Protein AF-A0A523NXL5-F1 (afdb_monomer)

Secondary structure (DSSP, 8-state):
-----PPPP------SEEEEEEEEEEEEEGGG-TTS-HHHHTT-PEEEEEEEEEEEEEESSSS-EEEEEEEEEEETT--SS-SEEEEEEEEE-

Sequence (93 aa):
MIVLCSLPPTARADSPLSLVIENQTYIYNRERAKEVDLSLRARGFTLIGNLTKSFFRYRLSDQLRIEAGVLWNFEFGEDDQPDEVDPVIALHW

Nearest PDB structures (foldseek):
  5nxn-assembly1_C  TM=4.772E-01  e=3.791E-01  Providencia stuartii
  7ahi-assembly1_5P  TM=4.437E-01  e=3.384E+00  Salmonella enterica subsp. enterica serovar Typhimurium str. LT2
  7ah9-assembly1_5F  TM=4.425E-01  e=3.786E+00  Salmonella enterica subsp. enterica serovar Typhimurium str. LT2
  7ah9-assembly1_5J  TM=4.412E-01  e=5.932E+00  Salmonella enterica subsp. enterica serovar Typhimurium str. LT2
  7ah9-assembly1_5C  TM=4.348E-01  e=8.307E+00  Salmonella enterica subsp. enterica serovar Typhimurium str. LT2

Radius of gyration: 23.11 Å; Cα contacts (8 Å, |Δi|>4): 159; chains: 1; bounding box: 66×46×46 Å

Mean predicted aligned error: 13.09 Å

Solvent-accessible surface area (backbone atoms only — not comparable to full-atom values): 5727 Å² total; per-residue (Å²): 137,87,83,80,81,78,75,77,80,82,85,75,78,82,65,51,61,43,84,46,78,50,77,47,77,49,78,46,65,49,71,78,48,94,82,63,59,73,80,54,55,79,68,69,55,71,48,44,30,36,42,37,37,43,30,41,35,38,51,81,48,100,59,36,35,40,35,44,35,37,37,37,32,30,52,69,90,45,88,88,55,67,78,43,79,43,82,42,77,48,81,46,113

pLDDT: mean 74.78, std 16.52, range [42.62, 94.31]

Structure (mmCIF, N/CA/C/O backbone):
data_AF-A0A523NXL5-F1
#
_entry.id   AF-A0A523NXL5-F1
#
loop_
_atom_site.group_PDB
_atom_site.id
_atom_site.type_symbol
_atom_site.label_atom_id
_atom_site.label_alt_id
_atom_site.label_comp_id
_atom_site.label_asym_id
_atom_site.label_entity_id
_atom_site.label_seq_id
_atom_site.pdbx_PDB_ins_code
_atom_site.Cartn_x
_atom_site.Cartn_y
_atom_site.Cartn_z
_atom_site.occupancy
_atom_site.B_iso_or_equiv
_atom_site.auth_seq_id
_atom_site.auth_comp_id
_atom_site.auth_asym_id
_atom_site.auth_atom_id
_atom_site.pdbx_PDB_model_num
ATOM 1 N N . MET A 1 1 ? -41.246 38.999 22.896 1.00 42.62 1 MET A N 1
ATOM 2 C CA . MET A 1 1 ? -40.167 38.136 23.420 1.00 42.62 1 MET A CA 1
ATOM 3 C C . MET A 1 1 ? -39.966 37.016 22.412 1.00 42.62 1 MET A C 1
ATOM 5 O O . MET A 1 1 ? -40.846 36.177 22.293 1.00 42.62 1 MET A O 1
ATOM 9 N N . ILE A 1 2 ? -38.915 37.082 21.592 1.00 43.19 2 ILE A N 1
ATOM 10 C CA . ILE A 1 2 ? -38.634 36.070 20.561 1.00 43.19 2 ILE A CA 1
ATOM 11 C C . ILE A 1 2 ? -37.669 35.060 21.180 1.00 43.19 2 ILE A C 1
ATOM 13 O O . ILE A 1 2 ? -36.573 35.431 21.590 1.00 43.19 2 ILE A O 1
ATOM 17 N N . VAL A 1 3 ? -38.102 33.806 21.290 1.00 44.38 3 VAL A N 1
ATOM 18 C CA . VAL A 1 3 ? -37.268 32.690 21.744 1.00 44.38 3 VAL A CA 1
ATOM 19 C C . VAL A 1 3 ? -36.556 32.135 20.512 1.00 44.38 3 VAL A C 1
ATOM 21 O O . VAL A 1 3 ? -37.192 31.525 19.657 1.00 44.38 3 VAL A O 1
ATOM 24 N N . LEU A 1 4 ? -35.250 32.386 20.388 1.00 49.53 4 LEU A N 1
ATOM 25 C CA . LEU A 1 4 ? -34.418 31.700 19.401 1.00 49.53 4 LEU A CA 1
ATOM 26 C C . LEU A 1 4 ? -34.160 30.270 19.891 1.00 49.53 4 LE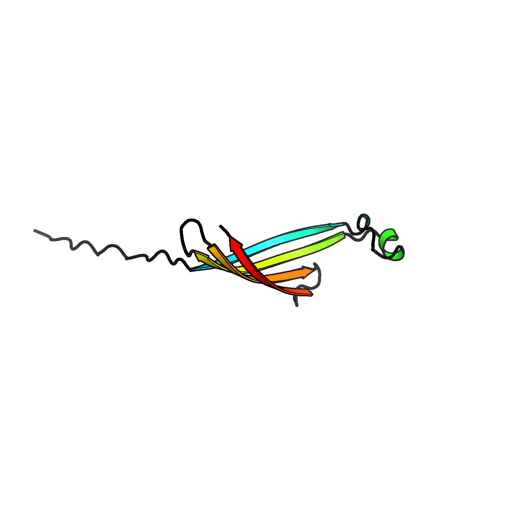U A C 1
ATOM 28 O O . LEU A 1 4 ? -33.422 30.063 20.852 1.00 49.53 4 LEU A O 1
ATOM 32 N N . CYS A 1 5 ? -34.748 29.281 19.220 1.00 52.78 5 CYS A N 1
ATOM 33 C CA . CYS A 1 5 ? -34.329 27.890 19.354 1.00 52.78 5 CYS A CA 1
ATOM 34 C C . CYS A 1 5 ? -32.940 27.736 18.721 1.00 52.78 5 CYS A C 1
ATOM 36 O O . CYS A 1 5 ? -32.805 27.782 17.498 1.00 52.78 5 CYS A O 1
ATOM 38 N N . SER A 1 6 ? -31.901 27.561 19.539 1.00 61.91 6 SER A N 1
ATOM 39 C CA . SER A 1 6 ? -30.596 27.125 19.046 1.00 61.91 6 SER A CA 1
ATOM 40 C C . SER A 1 6 ? -30.728 25.704 18.502 1.00 61.91 6 SER A C 1
ATOM 42 O O . SER A 1 6 ? -31.124 24.795 19.234 1.00 61.91 6 SER A O 1
ATOM 44 N N . LEU A 1 7 ? -30.408 25.522 17.220 1.00 62.81 7 LEU A N 1
ATOM 45 C CA . LEU A 1 7 ? -30.267 24.201 16.610 1.00 62.81 7 LEU A CA 1
ATOM 46 C C . LEU A 1 7 ? -29.247 23.389 17.427 1.00 62.81 7 LEU A C 1
ATOM 48 O O . LEU A 1 7 ? -28.204 23.941 17.794 1.00 62.81 7 LEU A O 1
ATOM 52 N N . PRO A 1 8 ? -29.526 22.112 17.744 1.00 64.38 8 PRO A N 1
ATOM 53 C CA . PRO A 1 8 ? -28.558 21.282 18.439 1.00 64.38 8 PRO A CA 1
ATOM 54 C C . PRO A 1 8 ? -27.274 21.184 17.600 1.00 64.38 8 PRO A C 1
ATOM 56 O O . PRO A 1 8 ? -27.355 21.126 16.368 1.00 64.38 8 PRO A O 1
ATOM 59 N N . PRO A 1 9 ? -26.088 21.177 18.234 1.00 64.50 9 PRO A N 1
ATOM 60 C CA . PRO A 1 9 ? -24.839 20.982 17.516 1.00 64.50 9 PRO A CA 1
ATOM 61 C C . PRO A 1 9 ? -24.911 19.655 16.759 1.00 64.50 9 PRO A C 1
ATOM 63 O O . PRO A 1 9 ? -25.275 18.623 17.323 1.00 64.50 9 PRO A O 1
ATOM 66 N N . THR A 1 10 ? -24.588 19.682 15.467 1.00 62.97 10 THR A N 1
ATOM 67 C CA . THR A 1 10 ? -24.441 18.475 14.651 1.00 62.97 10 THR A CA 1
ATOM 68 C C . THR A 1 10 ? -23.452 17.538 15.337 1.00 62.97 10 THR A C 1
ATOM 70 O O . THR A 1 10 ? -22.267 17.858 15.436 1.00 62.97 10 THR A O 1
ATOM 73 N N . ALA A 1 11 ? -23.935 16.397 15.829 1.00 62.25 11 ALA A N 1
ATOM 74 C CA . ALA A 1 11 ? -23.090 15.365 16.407 1.00 62.25 11 ALA A CA 1
ATOM 75 C C . ALA A 1 11 ? -22.220 14.765 15.293 1.00 62.25 11 ALA A C 1
ATOM 77 O O . ALA A 1 11 ? -22.683 13.967 14.480 1.00 62.25 11 ALA A O 1
ATOM 78 N N . ARG A 1 12 ? -20.958 15.195 15.223 1.00 56.84 12 ARG A N 1
ATOM 79 C CA . ARG A 1 12 ? -19.943 14.593 14.360 1.00 56.84 12 ARG A CA 1
ATOM 80 C C . ARG A 1 12 ? -19.297 13.463 15.152 1.00 56.84 12 ARG A C 1
ATOM 82 O O . ARG A 1 12 ? -18.582 13.722 16.113 1.00 56.84 12 ARG A O 1
ATOM 89 N N . ALA A 1 13 ? -19.576 12.220 14.780 1.00 55.38 13 ALA A N 1
ATOM 90 C CA . ALA A 1 13 ? -18.785 11.101 15.267 1.00 55.38 13 ALA A CA 1
ATOM 91 C C . ALA A 1 13 ? -17.453 11.116 14.507 1.00 55.38 13 ALA A C 1
ATOM 93 O O . ALA A 1 13 ? -17.440 10.939 13.286 1.00 55.38 13 ALA A O 1
ATOM 94 N N . ASP A 1 14 ? -16.344 11.357 15.206 1.00 67.44 14 ASP A N 1
ATOM 95 C CA . ASP A 1 14 ? -15.020 11.102 14.646 1.00 67.44 14 ASP A CA 1
ATOM 96 C C . ASP A 1 14 ? -14.898 9.591 14.431 1.00 67.44 14 ASP A C 1
ATOM 98 O O . ASP A 1 14 ? -14.737 8.813 15.371 1.00 67.44 14 ASP A O 1
ATOM 102 N N . SER A 1 15 ? -15.067 9.160 13.181 1.00 72.88 15 SER A N 1
ATOM 103 C CA . SER A 1 15 ? -14.941 7.751 12.825 1.00 72.88 15 SER A CA 1
ATOM 104 C C . SER A 1 15 ? -13.505 7.288 13.101 1.00 72.88 15 SER A C 1
ATOM 106 O O . SER A 1 15 ? -12.565 7.894 12.578 1.00 72.88 15 SER A O 1
ATOM 108 N N . PRO A 1 16 ? -13.299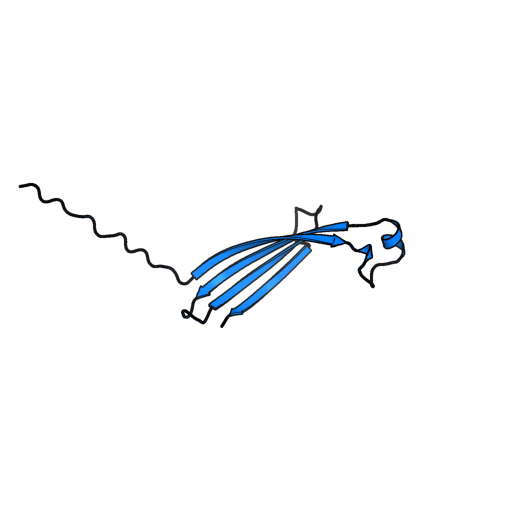 6.191 13.855 1.00 82.69 16 PRO A N 1
ATOM 109 C CA . PRO A 1 16 ? -11.979 5.579 14.002 1.00 82.69 16 PRO A CA 1
ATOM 110 C C . PRO A 1 16 ? -11.479 4.955 12.691 1.00 82.69 16 PRO A C 1
ATOM 112 O O . PRO A 1 16 ? -10.304 4.601 12.602 1.00 82.69 16 PRO A O 1
ATOM 115 N N . LEU A 1 17 ? -12.360 4.815 11.692 1.00 89.06 17 LEU A N 1
ATOM 116 C CA . LEU A 1 17 ? -12.070 4.306 10.359 1.00 89.06 17 LEU A CA 1
ATOM 117 C C . LEU A 1 17 ? -11.919 5.455 9.354 1.00 89.06 17 LEU A C 1
ATOM 119 O O . LEU A 1 17 ? -12.830 6.273 9.201 1.00 89.06 17 LEU A O 1
ATOM 123 N N . SER A 1 18 ? -10.812 5.459 8.617 1.00 92.31 18 SER A N 1
ATOM 124 C CA . SER A 1 18 ? -10.537 6.402 7.527 1.00 92.31 18 SER A CA 1
ATOM 125 C C . SER A 1 18 ? -9.987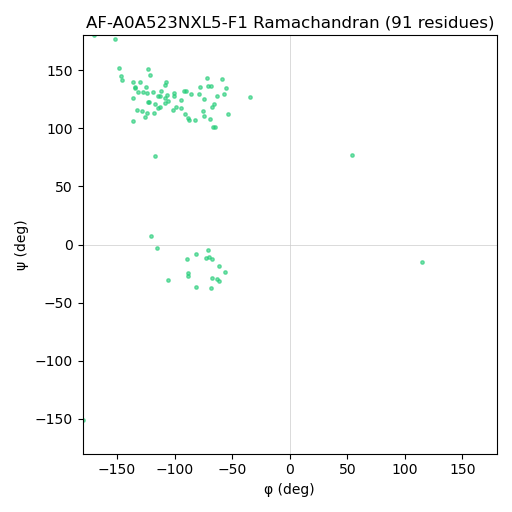 5.677 6.301 1.00 92.31 18 SER A C 1
ATOM 127 O O . SER A 1 18 ? -9.087 4.850 6.445 1.00 92.31 18 SER A O 1
ATOM 129 N N . LEU A 1 19 ? -10.478 6.014 5.107 1.00 92.06 19 LEU A N 1
ATOM 130 C CA . LEU A 1 19 ? -9.824 5.655 3.846 1.00 92.06 19 LEU A CA 1
ATOM 131 C C . LEU A 1 19 ? -8.651 6.613 3.600 1.00 92.06 19 LEU A C 1
ATOM 133 O O . LEU A 1 19 ? -8.826 7.829 3.669 1.00 92.06 19 LEU A O 1
ATOM 137 N N . VAL A 1 20 ? -7.473 6.066 3.314 1.00 92.25 20 VAL A N 1
ATOM 138 C CA . VAL A 1 20 ? -6.246 6.815 3.033 1.00 92.25 20 VAL A CA 1
ATOM 139 C C . VAL A 1 20 ? -5.694 6.379 1.679 1.00 92.25 20 VAL A C 1
ATOM 141 O O . VAL A 1 20 ? -5.643 5.185 1.377 1.00 92.25 20 VAL A O 1
ATOM 144 N N . ILE A 1 21 ? -5.286 7.357 0.871 1.00 92.88 21 ILE A N 1
ATOM 145 C CA . ILE A 1 21 ? -4.608 7.147 -0.408 1.00 92.88 21 ILE A CA 1
ATOM 146 C C . ILE A 1 21 ? -3.292 7.918 -0.344 1.00 92.88 21 ILE A C 1
ATOM 148 O O . ILE A 1 21 ? -3.290 9.144 -0.254 1.00 92.88 21 ILE A O 1
ATOM 152 N N . GLU A 1 22 ? -2.185 7.190 -0.351 1.00 91.88 22 GLU A N 1
ATOM 153 C CA . GLU A 1 22 ? -0.828 7.730 -0.400 1.00 91.88 22 GLU A CA 1
ATOM 154 C C . GLU A 1 22 ? -0.249 7.448 -1.787 1.00 91.88 22 GLU A C 1
ATOM 156 O O . GLU A 1 22 ? -0.436 6.360 -2.327 1.00 91.88 22 GLU A O 1
ATOM 161 N N . ASN A 1 23 ? 0.435 8.420 -2.383 1.00 90.06 23 ASN A N 1
ATOM 162 C CA . ASN A 1 23 ? 1.081 8.264 -3.681 1.00 90.06 23 ASN A CA 1
ATOM 163 C C . ASN A 1 23 ? 2.515 8.787 -3.595 1.00 90.06 23 ASN A C 1
ATOM 165 O O . ASN A 1 23 ? 2.755 9.875 -3.067 1.00 90.06 23 ASN A O 1
ATOM 169 N N . GLN A 1 24 ? 3.458 7.989 -4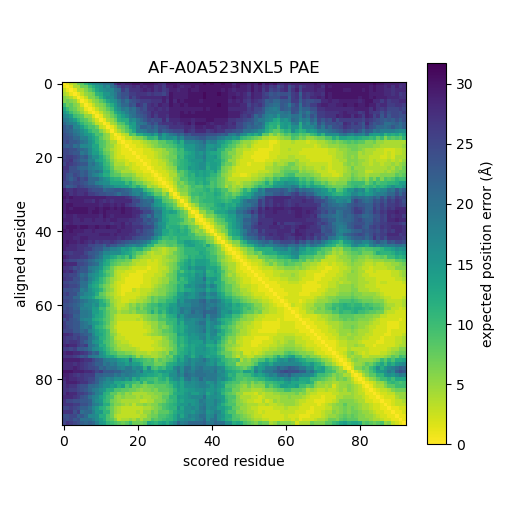.084 1.00 87.75 24 GLN A N 1
ATOM 170 C CA . GLN A 1 24 ? 4.874 8.304 -4.095 1.00 87.75 24 GLN A CA 1
ATOM 171 C C . GLN A 1 24 ? 5.455 8.008 -5.477 1.00 87.75 24 GLN A C 1
ATOM 173 O O . GLN A 1 24 ? 5.535 6.856 -5.900 1.00 87.75 24 GLN A O 1
ATOM 178 N N . THR A 1 25 ? 5.924 9.050 -6.155 1.00 86.94 25 THR A N 1
ATOM 179 C CA . THR A 1 25 ? 6.713 8.914 -7.383 1.00 86.94 25 THR A CA 1
ATOM 180 C C . THR A 1 25 ? 8.148 8.527 -7.038 1.00 86.94 25 THR A C 1
ATOM 182 O O . THR A 1 25 ? 8.754 9.105 -6.129 1.00 86.94 25 THR A O 1
ATOM 185 N N . TYR A 1 26 ? 8.717 7.571 -7.768 1.00 80.62 26 TYR A N 1
ATOM 186 C CA . TYR A 1 26 ? 10.108 7.160 -7.615 1.00 80.62 26 TYR A CA 1
ATOM 187 C C . TYR A 1 26 ? 10.884 7.286 -8.926 1.00 80.62 26 TYR A C 1
ATOM 189 O O . TYR A 1 26 ? 10.341 7.181 -10.024 1.00 80.62 26 TYR A O 1
ATOM 197 N N . ILE A 1 27 ? 12.189 7.520 -8.784 1.00 80.12 27 ILE A N 1
ATOM 198 C CA . ILE A 1 27 ? 13.155 7.560 -9.881 1.00 80.12 27 ILE A CA 1
ATOM 199 C C . ILE A 1 27 ? 14.287 6.615 -9.491 1.00 80.12 27 ILE A C 1
ATOM 201 O O . ILE A 1 27 ? 14.991 6.846 -8.506 1.00 80.12 27 ILE A O 1
ATOM 205 N N . TYR A 1 28 ? 14.451 5.536 -10.247 1.00 68.31 28 TYR A N 1
ATOM 206 C CA . TYR A 1 28 ? 15.437 4.500 -9.992 1.00 68.31 28 TYR A CA 1
ATOM 207 C C . TYR A 1 28 ? 16.432 4.405 -11.148 1.00 68.31 28 TYR A C 1
ATOM 209 O O . TYR A 1 28 ? 16.102 4.002 -12.264 1.00 68.31 28 TYR A O 1
ATOM 217 N N . ASN A 1 29 ? 17.690 4.757 -10.877 1.00 66.62 29 ASN A N 1
ATOM 218 C CA . ASN A 1 29 ? 18.765 4.594 -11.848 1.00 66.62 29 ASN A CA 1
ATOM 219 C C . ASN A 1 29 ? 19.279 3.141 -11.817 1.00 66.62 29 ASN A C 1
ATOM 221 O O . ASN A 1 29 ? 19.974 2.734 -10.878 1.00 66.62 29 ASN A O 1
ATOM 225 N N . ARG A 1 30 ? 18.947 2.363 -12.858 1.00 58.78 30 ARG A N 1
ATOM 226 C CA . ARG A 1 30 ? 19.307 0.940 -12.966 1.00 58.78 30 ARG A CA 1
ATOM 227 C C . ARG A 1 30 ? 20.792 0.696 -13.259 1.00 58.78 30 ARG A C 1
ATOM 229 O O . ARG A 1 30 ? 21.249 -0.429 -13.077 1.00 58.78 30 ARG A O 1
ATOM 236 N N . GLU A 1 31 ? 21.585 1.709 -13.618 1.00 53.56 31 GLU A N 1
ATOM 237 C CA . GLU A 1 31 ? 23.031 1.533 -13.848 1.00 53.56 31 GLU A CA 1
ATOM 238 C C . GLU A 1 31 ? 23.780 1.105 -12.576 1.00 53.56 31 GLU A C 1
ATOM 240 O O . GLU A 1 31 ? 24.773 0.376 -12.642 1.00 53.56 31 GLU A O 1
ATOM 245 N N . ARG A 1 32 ? 23.283 1.518 -11.402 1.00 52.97 32 ARG A N 1
ATOM 246 C CA . ARG A 1 32 ? 23.917 1.238 -10.105 1.00 52.97 32 ARG A CA 1
ATOM 247 C C . ARG A 1 32 ? 23.452 -0.076 -9.465 1.00 52.97 32 ARG A C 1
ATOM 249 O O . ARG A 1 32 ? 24.086 -0.544 -8.517 1.00 52.97 32 ARG A O 1
ATOM 256 N N . ALA A 1 33 ? 22.381 -0.687 -9.972 1.00 52.44 33 ALA A N 1
ATOM 257 C CA . ALA A 1 33 ? 21.895 -1.976 -9.496 1.00 52.44 33 ALA A CA 1
ATOM 258 C C . ALA A 1 33 ? 22.824 -3.091 -10.005 1.00 52.44 33 ALA A C 1
ATOM 260 O O . ALA A 1 33 ? 23.128 -3.188 -11.198 1.00 52.44 33 ALA A O 1
ATOM 261 N N . LYS A 1 34 ? 23.349 -3.917 -9.094 1.00 50.62 34 LYS A N 1
ATOM 262 C CA . LYS A 1 34 ? 24.415 -4.888 -9.399 1.00 50.62 34 LYS A CA 1
ATOM 263 C C . LYS A 1 34 ? 23.973 -6.077 -10.271 1.00 50.62 34 LYS A C 1
ATOM 265 O O . LYS A 1 34 ? 24.846 -6.825 -10.694 1.00 50.62 34 LYS A O 1
ATOM 270 N N . GLU A 1 35 ? 22.686 -6.197 -10.591 1.00 52.44 35 GLU A N 1
ATOM 271 C CA . GLU A 1 35 ? 22.080 -7.414 -11.161 1.00 52.44 35 GLU A CA 1
ATOM 272 C C . GLU A 1 35 ? 21.421 -7.228 -12.538 1.00 52.44 35 GLU A C 1
ATOM 274 O O . GLU A 1 35 ? 20.795 -8.151 -13.048 1.00 52.44 35 GLU A O 1
ATOM 279 N N . VAL A 1 36 ? 21.569 -6.064 -13.180 1.00 49.09 36 VAL A N 1
ATOM 280 C CA . VAL A 1 36 ? 21.015 -5.844 -14.526 1.00 49.09 36 VAL A CA 1
ATOM 281 C C . VAL A 1 36 ? 22.033 -6.245 -15.595 1.00 49.09 36 VAL A C 1
ATOM 283 O O . VAL A 1 36 ? 23.198 -5.841 -15.536 1.00 49.09 36 VAL A O 1
ATOM 286 N N . ASP A 1 37 ? 21.553 -7.027 -16.566 1.00 50.34 37 ASP A N 1
ATOM 287 C CA . ASP 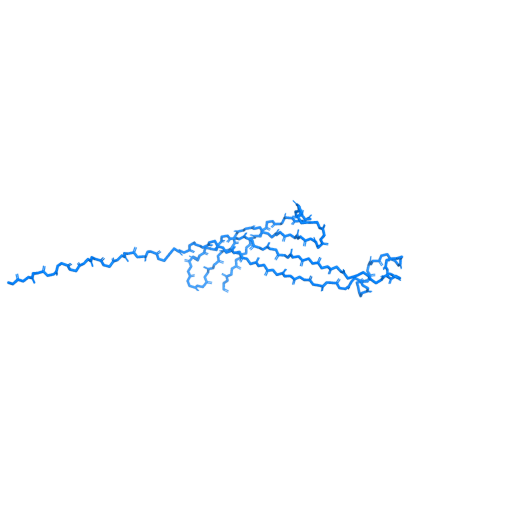A 1 37 ? 22.222 -7.438 -17.802 1.00 50.34 37 ASP A CA 1
ATO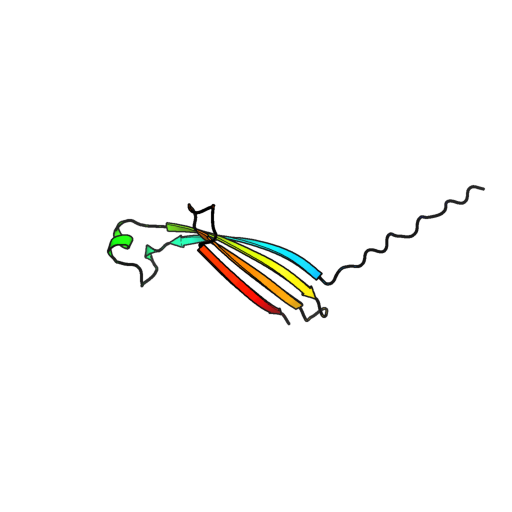M 288 C C . ASP A 1 37 ? 23.144 -6.331 -18.357 1.00 50.34 37 ASP A C 1
ATOM 290 O O . ASP A 1 37 ? 22.743 -5.176 -18.546 1.00 50.34 37 ASP A O 1
ATOM 294 N N . LEU A 1 38 ? 24.410 -6.684 -18.605 1.00 53.72 38 LEU A N 1
ATOM 295 C CA . LEU A 1 38 ? 25.460 -5.772 -19.075 1.00 53.72 38 LEU A CA 1
ATOM 296 C C . LEU A 1 38 ? 25.082 -5.061 -20.387 1.00 53.72 38 LEU A C 1
ATOM 298 O O . LEU A 1 38 ? 25.580 -3.965 -20.647 1.00 53.72 38 LEU A O 1
ATOM 302 N N . SER A 1 39 ? 24.181 -5.642 -21.183 1.00 50.75 39 SER A N 1
ATOM 303 C CA . SER A 1 39 ? 23.663 -5.044 -22.420 1.00 50.75 39 SER A CA 1
ATOM 304 C C . SER A 1 39 ? 22.788 -3.800 -22.189 1.00 50.75 39 SER A C 1
ATOM 306 O O . SER A 1 39 ? 22.779 -2.894 -23.026 1.00 50.75 39 SER A O 1
ATOM 308 N N . LEU A 1 40 ? 22.108 -3.701 -21.040 1.00 47.50 40 LEU A N 1
ATOM 309 C CA . LEU A 1 40 ? 21.248 -2.566 -20.675 1.00 47.50 40 LEU A CA 1
ATOM 310 C C . LEU A 1 40 ? 22.020 -1.445 -19.968 1.00 47.50 40 LEU A C 1
ATOM 312 O O . LEU A 1 40 ? 21.655 -0.275 -20.095 1.00 47.50 40 LEU A O 1
ATOM 316 N N . ARG A 1 41 ? 23.127 -1.769 -19.285 1.00 49.84 41 ARG A N 1
ATOM 317 C CA . ARG A 1 41 ? 24.030 -0.762 -18.694 1.00 49.84 41 ARG A CA 1
ATOM 318 C C . ARG A 1 41 ? 24.662 0.158 -19.736 1.00 49.84 41 ARG A C 1
ATOM 320 O O . ARG A 1 41 ? 24.905 1.318 -19.443 1.00 49.84 41 ARG A O 1
ATOM 327 N N . ALA A 1 42 ? 24.898 -0.333 -20.952 1.00 50.28 42 ALA A N 1
ATOM 328 C CA . ALA A 1 42 ? 25.509 0.458 -22.022 1.00 50.28 42 ALA A CA 1
ATOM 329 C C . ALA A 1 42 ? 24.593 1.565 -22.586 1.00 50.28 42 ALA A C 1
ATOM 331 O O . ALA A 1 42 ? 25.054 2.393 -23.369 1.00 50.28 42 ALA A O 1
ATOM 332 N N . ARG A 1 43 ? 23.301 1.574 -22.227 1.00 53.62 43 ARG A N 1
ATOM 333 C CA . ARG A 1 43 ? 22.290 2.483 -22.791 1.00 53.62 43 ARG A CA 1
ATOM 334 C C . ARG A 1 43 ? 21.698 3.481 -21.793 1.00 53.62 43 ARG A C 1
ATOM 336 O O . ARG A 1 43 ? 20.908 4.312 -22.221 1.00 53.62 43 ARG A O 1
ATOM 343 N N . GLY A 1 44 ? 22.082 3.421 -20.516 1.00 53.62 44 GLY A N 1
ATOM 344 C CA . GLY A 1 44 ? 21.632 4.353 -19.480 1.00 53.62 44 GLY A CA 1
ATOM 345 C C . GLY A 1 44 ? 20.117 4.460 -19.364 1.00 53.62 44 GLY A C 1
ATOM 346 O O . GLY A 1 44 ? 19.509 5.429 -19.809 1.00 53.62 44 GLY A O 1
ATOM 347 N N . PHE A 1 45 ? 19.492 3.463 -18.739 1.00 59.44 45 PHE A N 1
ATOM 348 C CA . PHE A 1 45 ? 18.052 3.478 -18.498 1.00 59.44 45 PHE A CA 1
ATOM 349 C C . PHE A 1 45 ? 17.740 3.924 -17.066 1.00 59.44 45 PHE A C 1
ATOM 351 O O . PHE A 1 45 ? 18.126 3.280 -16.086 1.00 59.44 45 PHE A O 1
ATOM 358 N N . THR A 1 46 ? 17.019 5.040 -16.956 1.00 63.56 46 THR A N 1
ATOM 359 C CA . THR A 1 46 ? 16.381 5.484 -15.713 1.00 63.56 46 THR A CA 1
ATOM 360 C C . THR A 1 46 ? 14.948 4.982 -15.720 1.00 63.56 46 THR A C 1
ATOM 362 O O . THR A 1 46 ? 14.213 5.270 -16.659 1.00 63.56 46 THR A O 1
ATOM 365 N N . LEU A 1 47 ? 14.565 4.235 -14.687 1.00 68.44 47 LEU A N 1
ATOM 366 C CA . LEU A 1 47 ? 13.185 3.816 -14.491 1.00 68.44 47 LEU A CA 1
ATOM 367 C C . LEU A 1 47 ? 12.479 4.855 -13.621 1.00 68.44 47 LEU A C 1
ATOM 369 O O . LEU A 1 47 ? 13.018 5.294 -12.605 1.00 68.44 47 LEU A O 1
ATOM 373 N N . ILE A 1 48 ? 11.298 5.274 -14.047 1.00 76.56 48 ILE A N 1
ATOM 374 C CA . ILE A 1 48 ? 10.432 6.202 -13.321 1.00 76.56 48 ILE A CA 1
ATOM 375 C C . ILE A 1 48 ? 9.121 5.456 -13.096 1.00 76.56 48 ILE A C 1
ATOM 377 O O . ILE A 1 48 ? 8.738 4.646 -13.933 1.00 76.56 48 ILE A O 1
ATOM 381 N N . GLY A 1 49 ? 8.450 5.690 -11.978 1.00 83.12 49 GLY A N 1
ATOM 382 C CA . GLY A 1 49 ? 7.166 5.057 -11.700 1.00 83.12 49 GLY A CA 1
ATOM 383 C C . GLY A 1 49 ? 6.476 5.665 -10.490 1.00 83.12 49 GLY A C 1
ATOM 384 O O . GLY A 1 49 ? 6.994 6.588 -9.854 1.00 83.12 49 GLY A O 1
ATOM 385 N N . ASN A 1 50 ? 5.298 5.144 -10.171 1.00 85.56 50 ASN A N 1
ATOM 386 C CA . ASN A 1 50 ? 4.481 5.557 -9.043 1.00 85.56 50 ASN A CA 1
ATOM 387 C C . ASN A 1 50 ? 4.090 4.354 -8.189 1.00 85.56 50 ASN A C 1
ATOM 389 O O . ASN A 1 50 ? 3.548 3.370 -8.681 1.00 85.56 50 ASN A O 1
ATOM 393 N N . LEU A 1 51 ? 4.296 4.486 -6.882 1.00 87.69 51 LEU A N 1
ATOM 394 C CA . LEU A 1 51 ? 3.749 3.590 -5.876 1.00 87.69 51 LEU A CA 1
ATOM 395 C C . LEU A 1 51 ? 2.533 4.264 -5.247 1.00 87.69 51 LEU A C 1
ATOM 397 O O . LEU A 1 51 ? 2.652 5.309 -4.604 1.00 87.69 51 LEU A O 1
ATOM 401 N N . THR A 1 52 ? 1.357 3.676 -5.432 1.00 90.00 52 THR A N 1
ATOM 402 C CA . THR A 1 52 ? 0.116 4.139 -4.807 1.00 90.00 52 THR A CA 1
ATOM 403 C C . THR A 1 52 ? -0.293 3.153 -3.732 1.00 90.00 52 THR A C 1
ATOM 405 O O . THR A 1 52 ? -0.444 1.975 -4.004 1.00 90.00 52 THR A O 1
ATOM 408 N N . LYS A 1 53 ? -0.522 3.607 -2.506 1.00 92.00 53 LYS A N 1
ATOM 409 C CA . LYS A 1 53 ? -1.027 2.776 -1.413 1.00 92.00 53 LYS A CA 1
ATOM 410 C C . LYS A 1 53 ? -2.431 3.237 -1.049 1.00 92.00 53 LYS A C 1
ATOM 412 O O . LYS A 1 53 ? -2.626 4.371 -0.618 1.00 92.00 53 LYS A O 1
ATOM 417 N N . SER A 1 54 ? -3.415 2.360 -1.198 1.00 92.94 54 SER A N 1
ATOM 418 C CA . SER A 1 54 ? -4.809 2.624 -0.829 1.00 92.94 54 SER A CA 1
ATOM 419 C C . SER A 1 54 ? -5.210 1.704 0.312 1.00 92.94 54 SER A C 1
ATOM 421 O O . SER A 1 54 ? -5.191 0.486 0.155 1.00 92.94 54 SER A O 1
ATOM 423 N N . PHE A 1 55 ? -5.558 2.259 1.471 1.00 93.88 55 PHE A N 1
ATOM 424 C CA . PHE A 1 55 ? -5.834 1.455 2.658 1.00 93.88 55 PHE A CA 1
ATOM 425 C C . PHE A 1 55 ? -6.874 2.073 3.581 1.00 93.88 55 PHE A C 1
ATOM 427 O O . PHE A 1 55 ? -7.019 3.290 3.693 1.00 93.88 55 PHE A O 1
ATOM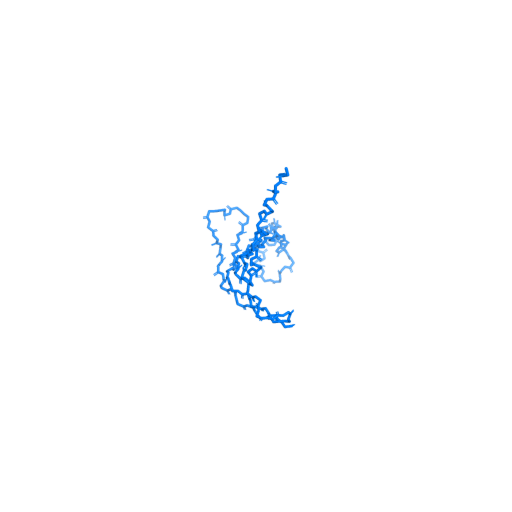 434 N N . PHE A 1 56 ? -7.573 1.202 4.296 1.00 94.25 56 PHE A N 1
ATOM 435 C CA . PHE A 1 56 ? -8.362 1.580 5.450 1.00 94.25 56 PHE A CA 1
ATOM 436 C C . PHE A 1 56 ? -7.474 1.598 6.682 1.00 94.25 56 PHE A C 1
ATOM 438 O O . PHE A 1 56 ? -6.758 0.643 6.979 1.00 94.25 56 PHE A O 1
ATOM 445 N N . ARG A 1 57 ? -7.545 2.698 7.416 1.00 93.50 57 ARG A N 1
ATOM 446 C CA . ARG A 1 57 ? -6.873 2.895 8.690 1.00 93.50 57 ARG A CA 1
ATOM 447 C C . ARG A 1 57 ? -7.919 2.862 9.790 1.00 93.50 57 ARG A C 1
ATOM 449 O O . ARG A 1 57 ? -8.843 3.671 9.769 1.00 93.50 57 ARG A O 1
ATOM 456 N N . TYR A 1 58 ? -7.749 1.950 10.738 1.00 92.06 58 TYR A N 1
ATOM 457 C CA . TYR A 1 58 ? -8.603 1.798 11.906 1.00 92.06 58 TYR A CA 1
ATOM 458 C C . TYR A 1 58 ? -7.806 2.060 13.184 1.00 92.06 58 TYR A C 1
ATOM 460 O O . TYR A 1 58 ? -6.804 1.393 13.455 1.00 92.06 58 TYR A O 1
ATOM 468 N N . ARG A 1 59 ? -8.236 3.047 13.972 1.00 91.12 59 ARG A N 1
ATOM 469 C CA . ARG A 1 59 ? -7.644 3.362 15.277 1.00 91.12 59 ARG A CA 1
ATOM 470 C C . ARG A 1 59 ? -8.376 2.579 16.373 1.00 91.12 59 ARG A C 1
ATOM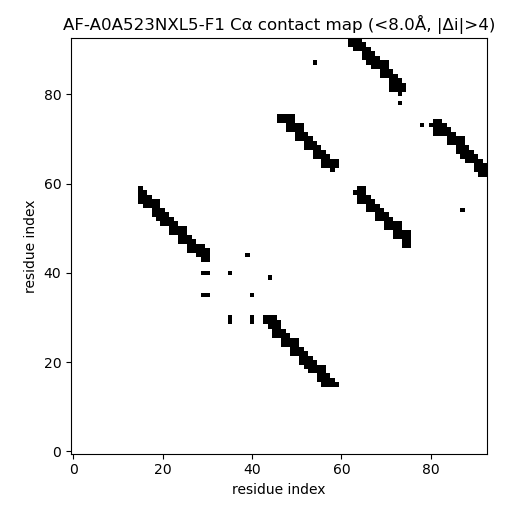 472 O O . ARG A 1 59 ? -9.540 2.857 16.636 1.00 91.12 59 ARG A O 1
ATOM 479 N N . LEU A 1 60 ? -7.698 1.616 17.004 1.00 87.00 60 LEU A N 1
ATOM 480 C CA . LEU A 1 60 ? -8.240 0.855 18.143 1.00 87.00 60 LEU A CA 1
ATOM 481 C C . LEU A 1 60 ? -8.099 1.617 19.461 1.00 87.00 60 LEU A C 1
ATOM 483 O O . LEU A 1 60 ? -8.973 1.534 20.317 1.00 87.00 60 LEU A O 1
ATOM 487 N N . SER A 1 61 ? -6.993 2.341 19.622 1.00 87.94 61 SER A N 1
ATOM 488 C CA . SER A 1 61 ? -6.716 3.222 20.757 1.00 87.94 61 SER A CA 1
ATOM 489 C C . SER A 1 61 ? -5.796 4.359 20.310 1.00 87.94 61 SER A C 1
ATOM 491 O O . SER A 1 61 ? -5.330 4.369 19.171 1.00 87.94 61 SER A O 1
ATOM 493 N N . ASP A 1 62 ? -5.486 5.302 21.197 1.00 86.06 62 ASP A N 1
ATOM 494 C CA . ASP A 1 62 ? -4.550 6.392 20.883 1.00 86.06 62 ASP A CA 1
ATOM 495 C C . ASP A 1 62 ? -3.131 5.900 20.539 1.00 86.06 62 ASP A C 1
ATOM 497 O O . ASP A 1 62 ? -2.372 6.623 19.898 1.00 86.06 62 ASP A O 1
ATOM 501 N N . GLN A 1 63 ? -2.790 4.665 20.921 1.00 88.50 63 GLN A N 1
ATOM 502 C CA . GLN A 1 63 ? -1.491 4.036 20.659 1.00 88.50 63 GLN A CA 1
ATOM 503 C C . GLN A 1 63 ? -1.569 2.965 19.565 1.00 88.50 63 GLN A C 1
ATOM 505 O O . GLN A 1 63 ? -0.613 2.775 18.830 1.00 88.50 63 GLN A O 1
ATOM 510 N N . LEU A 1 64 ? -2.703 2.271 19.416 1.00 88.44 64 LEU A N 1
ATOM 511 C CA . LEU A 1 64 ? -2.819 1.126 18.513 1.00 88.44 64 LEU A CA 1
ATOM 512 C C . LEU A 1 64 ? -3.612 1.461 17.250 1.00 88.44 64 LEU A C 1
ATOM 514 O O . LEU A 1 64 ? -4.797 1.815 17.305 1.00 88.44 64 LEU A O 1
ATOM 518 N N . ARG A 1 65 ? -2.987 1.252 16.091 1.00 92.81 65 ARG A N 1
ATOM 519 C CA . ARG A 1 65 ? -3.602 1.479 14.781 1.00 92.81 65 ARG A CA 1
ATOM 520 C C . ARG A 1 65 ? -3.331 0.328 13.822 1.00 92.81 65 ARG A C 1
ATOM 522 O O . ARG A 1 65 ? -2.195 -0.110 13.671 1.00 92.81 65 ARG A O 1
ATOM 529 N N . ILE A 1 66 ? -4.377 -0.098 13.123 1.00 92.50 66 ILE A N 1
ATOM 530 C CA . ILE A 1 66 ? -4.313 -1.094 12.052 1.00 92.50 66 ILE A CA 1
ATOM 531 C C . ILE A 1 66 ? -4.506 -0.395 10.712 1.00 92.50 66 ILE A C 1
ATOM 533 O O . ILE A 1 66 ? -5.346 0.495 10.575 1.00 92.50 66 ILE A O 1
ATOM 537 N N . GLU A 1 67 ? -3.739 -0.813 9.716 1.00 94.31 67 GLU A N 1
ATOM 538 C CA . GLU A 1 67 ? -3.909 -0.422 8.323 1.00 94.31 67 GLU A CA 1
ATOM 539 C C . GLU A 1 67 ? -4.065 -1.681 7.474 1.00 94.31 67 GLU A C 1
ATOM 541 O O . GLU A 1 67 ? -3.264 -2.604 7.598 1.00 94.31 67 GLU A O 1
ATOM 546 N N . ALA A 1 68 ? -5.092 -1.724 6.629 1.00 93.62 68 ALA A N 1
ATOM 547 C CA . ALA A 1 68 ? -5.346 -2.832 5.716 1.00 93.62 68 ALA A CA 1
ATOM 548 C C . ALA A 1 68 ? -5.726 -2.288 4.339 1.00 93.62 68 ALA A C 1
ATOM 550 O O . ALA A 1 68 ? -6.637 -1.464 4.217 1.00 93.62 68 ALA A O 1
ATOM 551 N N . GLY A 1 69 ? -5.023 -2.726 3.302 1.00 93.62 69 GLY A N 1
ATOM 552 C CA . GLY A 1 69 ? -5.229 -2.221 1.957 1.00 93.62 69 GLY A CA 1
ATOM 553 C C . GLY A 1 69 ? -4.325 -2.869 0.930 1.00 93.62 69 GLY A C 1
ATOM 554 O O . GLY A 1 69 ? -3.939 -4.026 1.075 1.00 93.62 69 GLY A O 1
ATOM 555 N N . VAL A 1 70 ? -4.015 -2.105 -0.108 1.00 93.00 70 VAL A N 1
ATOM 556 C CA . VAL A 1 70 ? -3.289 -2.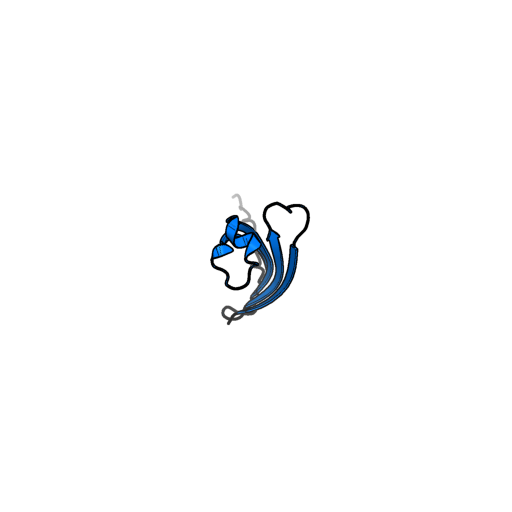562 -1.289 1.00 93.00 70 VAL A CA 1
ATOM 557 C C . VAL A 1 70 ? -2.233 -1.528 -1.672 1.00 93.00 70 VAL A C 1
ATOM 559 O O . VAL A 1 70 ? -2.482 -0.320 -1.592 1.00 93.00 70 VAL A O 1
ATOM 562 N N . LEU A 1 71 ? -1.057 -2.006 -2.062 1.00 91.31 71 LEU A N 1
ATOM 563 C CA . LEU A 1 71 ? -0.012 -1.250 -2.735 1.00 91.31 71 LEU A CA 1
ATOM 564 C C . LEU A 1 71 ? -0.079 -1.562 -4.230 1.00 91.31 71 LEU A C 1
ATOM 566 O O . LEU A 1 71 ? -0.117 -2.720 -4.624 1.00 91.31 71 LEU A O 1
ATOM 570 N N . TRP A 1 72 ? -0.092 -0.518 -5.039 1.00 89.25 72 TRP A N 1
ATOM 571 C CA . TRP A 1 72 ? -0.132 -0.555 -6.490 1.00 89.25 72 TRP A CA 1
ATOM 572 C C . TRP A 1 72 ? 1.182 0.017 -7.011 1.00 89.25 72 TRP A C 1
ATOM 574 O O . TRP A 1 72 ? 1.554 1.130 -6.625 1.00 89.25 72 TRP A O 1
ATOM 584 N N . ASN A 1 73 ? 1.865 -0.711 -7.885 1.00 86.00 73 ASN A N 1
ATOM 585 C CA . ASN A 1 73 ? 3.031 -0.219 -8.607 1.00 86.00 73 ASN A CA 1
ATOM 586 C C . ASN A 1 73 ? 2.659 0.046 -10.067 1.00 86.00 73 ASN A C 1
ATOM 588 O O . ASN A 1 73 ? 2.079 -0.816 -10.721 1.00 86.00 73 ASN A O 1
ATOM 592 N N . PHE A 1 74 ? 2.990 1.241 -10.544 1.00 82.38 74 PHE A N 1
ATOM 593 C CA . PHE A 1 74 ? 2.799 1.669 -11.926 1.00 82.38 74 PHE A CA 1
ATOM 594 C C . PHE A 1 74 ? 4.138 2.165 -12.475 1.00 82.38 74 PHE A C 1
ATOM 596 O O . PHE A 1 74 ? 4.632 3.216 -12.049 1.00 82.38 74 PHE A O 1
ATOM 603 N N . GLU A 1 75 ? 4.751 1.429 -13.392 1.00 77.25 75 GLU A N 1
ATOM 604 C CA . GLU A 1 75 ? 5.920 1.876 -14.137 1.00 77.25 75 GLU A CA 1
ATOM 605 C C . GLU A 1 75 ? 5.527 2.949 -15.166 1.00 77.25 75 GLU A C 1
ATOM 607 O O . GLU A 1 75 ? 4.455 2.949 -15.770 1.00 77.25 75 GLU A O 1
ATOM 612 N N . PHE A 1 76 ? 6.403 3.934 -15.354 1.00 70.50 76 PHE A N 1
ATOM 613 C CA . PHE A 1 76 ? 6.156 5.041 -16.269 1.00 70.50 76 PHE A CA 1
ATOM 614 C C . PHE A 1 76 ? 6.131 4.549 -17.720 1.00 70.50 76 PHE A C 1
ATOM 616 O O . PHE A 1 76 ? 7.148 4.086 -18.239 1.00 70.50 76 PHE A O 1
ATOM 623 N N . GLY A 1 77 ? 4.991 4.725 -18.388 1.00 66.00 77 GLY A N 1
ATOM 624 C CA . GLY A 1 77 ? 4.773 4.303 -19.774 1.00 66.00 77 GLY A CA 1
ATOM 625 C C . GLY A 1 77 ? 3.724 3.202 -19.931 1.00 66.00 77 GLY A C 1
ATOM 626 O O . GLY A 1 77 ? 3.221 3.036 -21.040 1.00 66.00 77 GLY A O 1
ATOM 627 N N . GLU A 1 78 ? 3.345 2.523 -18.844 1.00 60.25 78 GLU A N 1
ATOM 628 C CA . GLU A 1 78 ? 2.219 1.585 -18.791 1.00 60.25 78 GLU A CA 1
ATOM 629 C C . GLU A 1 78 ? 1.159 2.122 -17.810 1.00 60.25 78 GLU A C 1
ATOM 631 O O . GLU A 1 78 ? 1.033 1.686 -16.673 1.00 60.25 78 GLU A O 1
ATOM 636 N N . ASP A 1 79 ? 0.397 3.134 -18.245 1.00 61.66 79 ASP A N 1
ATOM 637 C CA . ASP A 1 79 ? -0.620 3.797 -17.402 1.00 61.66 79 ASP A CA 1
ATOM 638 C C . ASP A 1 79 ? -1.955 3.022 -17.338 1.00 61.66 79 ASP A C 1
ATOM 640 O O . ASP A 1 79 ? -2.854 3.376 -16.570 1.00 61.66 79 ASP A O 1
ATOM 644 N N . ASP A 1 80 ? -2.103 1.970 -18.148 1.00 66.50 80 ASP A N 1
ATOM 645 C CA . ASP A 1 80 ? -3.375 1.262 -18.316 1.00 66.50 80 ASP A CA 1
ATOM 646 C C . ASP A 1 80 ? -3.575 0.131 -17.293 1.00 66.50 80 ASP A C 1
ATOM 648 O O . ASP A 1 80 ? -4.717 -0.255 -17.023 1.00 66.50 80 ASP A O 1
ATOM 652 N N . GLN A 1 81 ? -2.495 -0.426 -16.727 1.00 69.88 81 GLN A N 1
ATOM 653 C CA . GLN A 1 81 ? -2.546 -1.544 -15.779 1.00 69.88 81 GLN A CA 1
ATOM 654 C C . GLN A 1 81 ? -1.417 -1.440 -14.742 1.00 69.88 81 GLN A C 1
ATOM 656 O O . GLN A 1 81 ? -0.332 -0.983 -15.077 1.00 69.88 81 GLN A O 1
ATOM 661 N N . PRO A 1 82 ? -1.653 -1.851 -13.483 1.00 73.56 82 PRO A N 1
ATOM 662 C CA . PRO A 1 82 ? -0.582 -1.944 -12.499 1.00 73.56 82 PRO A CA 1
ATOM 663 C C . PRO A 1 82 ? 0.346 -3.119 -12.828 1.00 73.56 82 PRO A C 1
ATOM 665 O O . PRO A 1 82 ? -0.134 -4.224 -13.092 1.00 73.56 82 PRO A O 1
ATOM 668 N N . ASP A 1 83 ? 1.656 -2.904 -12.725 1.00 79.31 83 ASP A N 1
ATOM 669 C CA . ASP A 1 83 ? 2.661 -3.964 -12.876 1.00 79.31 83 ASP A CA 1
ATOM 670 C C . ASP A 1 83 ? 2.602 -4.963 -11.721 1.00 79.31 83 ASP A C 1
ATOM 672 O O . ASP A 1 83 ? 2.779 -6.168 -11.899 1.00 79.31 83 ASP A O 1
ATOM 676 N N . GLU A 1 84 ? 2.340 -4.453 -10.516 1.00 82.38 84 GLU A N 1
ATOM 677 C CA . GLU A 1 84 ? 2.281 -5.243 -9.292 1.00 82.38 84 GLU A CA 1
ATOM 678 C C . GLU A 1 84 ? 1.217 -4.691 -8.339 1.00 82.38 84 GLU A C 1
ATOM 680 O O . GLU A 1 84 ? 1.014 -3.476 -8.216 1.00 82.38 84 GLU A O 1
ATOM 685 N N . VAL A 1 85 ? 0.514 -5.610 -7.675 1.00 86.62 85 VAL A N 1
ATOM 686 C CA . VAL A 1 85 ? -0.567 -5.311 -6.735 1.00 86.62 85 VAL A CA 1
ATOM 687 C C . VAL A 1 85 ? -0.407 -6.189 -5.501 1.00 86.62 85 VAL A C 1
ATOM 689 O O . VAL A 1 85 ? -0.736 -7.375 -5.531 1.00 86.62 85 VAL A O 1
ATOM 692 N N . ASP A 1 86 ? 0.038 -5.587 -4.401 1.00 87.75 86 ASP A N 1
ATOM 693 C CA . ASP A 1 86 ? 0.338 -6.301 -3.162 1.00 87.75 86 ASP A CA 1
ATOM 694 C C . ASP A 1 86 ? -0.642 -5.952 -2.041 1.00 87.75 86 ASP A C 1
ATOM 696 O O . ASP A 1 86 ? -0.866 -4.772 -1.750 1.00 87.75 86 ASP A O 1
ATOM 700 N N . PRO A 1 87 ? -1.207 -6.941 -1.330 1.00 89.12 87 PRO A N 1
ATOM 701 C CA . PRO A 1 87 ? -1.951 -6.666 -0.113 1.00 89.12 87 PRO A CA 1
ATOM 702 C C . PRO A 1 87 ? -1.005 -6.168 0.987 1.00 89.12 87 PRO A C 1
ATOM 704 O O . PRO A 1 87 ? 0.054 -6.741 1.237 1.00 89.12 87 PRO A O 1
ATOM 707 N N . VAL A 1 88 ? -1.421 -5.131 1.712 1.00 87.50 88 VAL A N 1
ATOM 708 C CA . VAL A 1 88 ? -0.668 -4.578 2.841 1.00 87.50 88 VAL A CA 1
ATOM 709 C C . VAL A 1 88 ? -1.523 -4.614 4.095 1.00 87.50 88 VAL A C 1
ATOM 711 O O . VAL A 1 88 ? -2.596 -4.013 4.149 1.00 87.50 88 VAL A O 1
ATOM 714 N N . ILE A 1 89 ? -1.008 -5.278 5.129 1.00 91.19 89 ILE A N 1
ATOM 715 C CA . ILE A 1 89 ? -1.547 -5.235 6.487 1.00 91.19 89 ILE A CA 1
ATOM 716 C C . ILE A 1 89 ? -0.427 -4.756 7.404 1.00 91.19 89 ILE A C 1
ATOM 718 O O . ILE A 1 89 ? 0.639 -5.365 7.454 1.00 91.19 89 ILE A O 1
ATOM 722 N N . ALA A 1 90 ? -0.663 -3.663 8.123 1.00 90.31 90 ALA A N 1
ATOM 723 C CA . ALA A 1 90 ? 0.302 -3.096 9.053 1.00 90.31 90 ALA A CA 1
ATOM 724 C C . ALA A 1 90 ? -0.335 -2.839 10.419 1.00 90.31 90 ALA A C 1
ATOM 726 O O . ALA A 1 90 ? -1.469 -2.366 10.524 1.00 90.31 90 ALA A O 1
ATOM 727 N N . LEU A 1 91 ? 0.435 -3.129 11.464 1.00 92.25 91 LEU A N 1
ATOM 728 C CA . LEU A 1 91 ? 0.112 -2.822 12.849 1.00 92.25 91 LEU A CA 1
ATOM 729 C C . LEU A 1 91 ? 1.106 -1.776 13.347 1.00 92.25 91 LEU A C 1
ATOM 731 O O . LEU A 1 91 ? 2.314 -1.968 13.229 1.00 92.25 91 LEU A O 1
ATOM 735 N N . HIS A 1 92 ? 0.591 -0.686 13.900 1.00 89.38 92 HIS A N 1
ATOM 736 C CA . HIS A 1 92 ? 1.383 0.401 14.468 1.00 89.38 92 HIS A CA 1
ATOM 737 C C . HIS A 1 92 ? 1.042 0.523 15.957 1.00 89.38 92 HIS A C 1
ATOM 739 O O . HIS A 1 92 ? -0.147 0.542 16.296 1.00 89.38 92 HIS A O 1
ATOM 745 N N . TRP A 1 93 ? 2.069 0.579 16.809 1.00 85.06 93 TRP A N 1
ATOM 746 C CA . TRP A 1 93 ? 1.994 0.697 18.271 1.00 85.06 93 TRP A CA 1
ATOM 747 C C . TRP A 1 93 ? 2.899 1.830 18.761 1.00 85.06 93 TRP A C 1
ATOM 749 O O . TRP A 1 93 ? 3.976 2.002 18.141 1.00 85.06 93 TRP A O 1
#

Foldseek 3Di:
DDDDDDDPPPDDDPALKDKDKDKDKDKAFCLPPPDDDPVVNVPGDIKIWMKIWIWIWGDPDPFKIKIWTKIFIGTPPPPPGTPDIDTDIDIGD